Protein AF-A0A5R8MHF2-F1 (afdb_monomer_lite)

Structure (mmCIF, N/CA/C/O backbone):
data_AF-A0A5R8MHF2-F1
#
_entry.id   AF-A0A5R8MHF2-F1
#
loop_
_atom_site.group_PDB
_atom_site.id
_atom_site.type_symbol
_atom_site.label_atom_id
_atom_s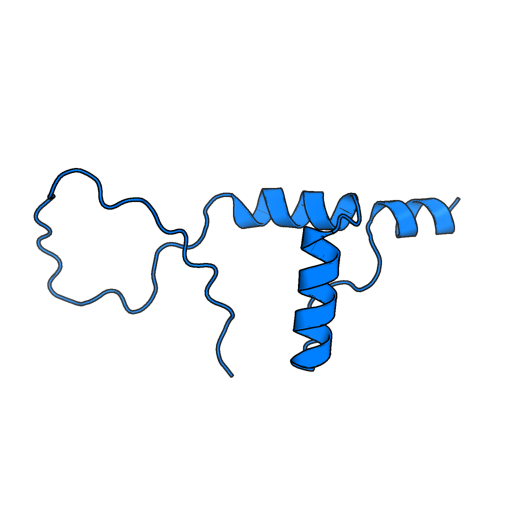ite.label_alt_id
_atom_site.label_comp_id
_atom_site.label_asym_id
_atom_site.label_entity_id
_atom_site.label_seq_id
_atom_site.pdbx_PDB_ins_code
_atom_site.Cartn_x
_atom_site.Cartn_y
_atom_site.Cartn_z
_atom_site.occupancy
_atom_site.B_iso_or_equiv
_atom_site.auth_seq_id
_atom_site.auth_comp_id
_atom_site.auth_asym_id
_atom_site.auth_atom_id
_atom_site.pdbx_PDB_model_num
ATOM 1 N N . MET A 1 1 ? -5.469 -15.379 -11.855 1.00 33.53 1 MET A N 1
ATOM 2 C CA . MET A 1 1 ? -5.679 -14.395 -10.772 1.00 33.53 1 MET A CA 1
ATOM 3 C C . MET A 1 1 ? -4.440 -13.523 -10.710 1.00 33.53 1 MET A C 1
ATOM 5 O O . MET A 1 1 ? -3.367 -14.041 -10.437 1.00 33.53 1 MET A O 1
ATOM 9 N N . ALA A 1 2 ? -4.553 -12.262 -11.127 1.00 29.92 2 ALA A N 1
ATOM 10 C CA . ALA A 1 2 ? -3.419 -11.352 -11.242 1.00 29.92 2 ALA A CA 1
ATOM 11 C C . ALA A 1 2 ? -3.060 -10.794 -9.857 1.00 29.92 2 ALA A C 1
ATOM 13 O O . ALA A 1 2 ? -3.918 -10.225 -9.187 1.00 29.92 2 ALA A O 1
ATOM 14 N N . ALA A 1 3 ? -1.806 -10.957 -9.433 1.00 38.94 3 ALA A N 1
ATOM 15 C CA . ALA A 1 3 ? -1.261 -10.189 -8.321 1.00 38.94 3 ALA A CA 1
ATOM 16 C C . ALA A 1 3 ? -1.399 -8.695 -8.653 1.00 38.94 3 ALA A C 1
ATOM 18 O O . ALA A 1 3 ? -1.058 -8.280 -9.765 1.00 38.94 3 ALA A O 1
ATOM 19 N N . SER A 1 4 ? -1.931 -7.902 -7.719 1.00 48.44 4 SER A N 1
ATOM 20 C CA . SER A 1 4 ? -1.987 -6.446 -7.867 1.00 48.44 4 SER A CA 1
ATOM 21 C C . SER A 1 4 ? -0.554 -5.934 -7.951 1.00 48.44 4 SER A C 1
ATOM 23 O O . SER A 1 4 ? 0.177 -5.945 -6.964 1.00 48.44 4 SER A O 1
ATOM 25 N N . ARG A 1 5 ? -0.126 -5.561 -9.155 1.00 54.53 5 ARG A N 1
ATOM 26 C CA . ARG A 1 5 ? 1.185 -4.966 -9.393 1.00 54.53 5 ARG A CA 1
ATOM 27 C C 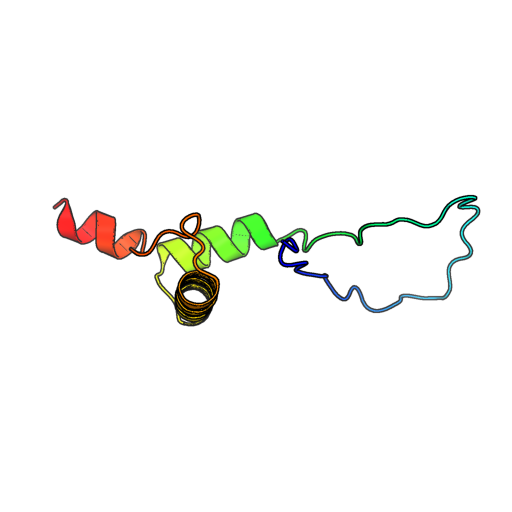. ARG A 1 5 ? 1.108 -3.513 -8.936 1.00 54.53 5 ARG A C 1
ATOM 29 O O . ARG A 1 5 ? 0.646 -2.666 -9.693 1.00 54.53 5 ARG A O 1
ATOM 36 N N . ASN A 1 6 ? 1.548 -3.232 -7.709 1.00 53.72 6 ASN A N 1
ATOM 37 C CA . ASN A 1 6 ? 1.930 -1.875 -7.317 1.00 53.72 6 ASN A CA 1
ATOM 38 C C . ASN A 1 6 ? 3.237 -1.546 -8.049 1.00 53.72 6 ASN A C 1
ATOM 40 O O . ASN A 1 6 ? 4.330 -1.710 -7.511 1.00 53.72 6 ASN A O 1
ATOM 44 N N . ALA A 1 7 ? 3.114 -1.183 -9.325 1.00 53.34 7 ALA A N 1
ATOM 45 C CA . ALA A 1 7 ? 4.221 -0.702 -10.129 1.00 53.34 7 ALA A CA 1
ATOM 46 C C . ALA A 1 7 ? 4.645 0.665 -9.585 1.00 53.34 7 ALA A C 1
ATOM 48 O O . ALA A 1 7 ? 3.904 1.644 -9.695 1.00 53.34 7 ALA A O 1
ATOM 49 N N . SER A 1 8 ? 5.831 0.746 -8.981 1.00 56.53 8 SER A N 1
ATOM 50 C CA . SER A 1 8 ? 6.460 2.041 -8.758 1.00 56.53 8 SER A CA 1
ATOM 51 C C . SER A 1 8 ? 6.852 2.611 -10.114 1.00 56.53 8 SER A C 1
ATOM 53 O O . SER A 1 8 ? 7.780 2.117 -10.755 1.00 56.53 8 SER A O 1
ATOM 55 N N . ALA A 1 9 ? 6.158 3.661 -10.550 1.00 57.62 9 ALA A N 1
ATOM 56 C CA . ALA A 1 9 ? 6.577 4.462 -11.688 1.00 57.62 9 ALA A CA 1
ATOM 57 C C . ALA A 1 9 ? 7.828 5.260 -11.288 1.00 57.62 9 ALA A C 1
ATOM 59 O O . ALA A 1 9 ? 7.750 6.442 -10.959 1.00 57.62 9 ALA A O 1
ATOM 60 N N . VAL A 1 10 ? 8.993 4.606 -11.264 1.00 59.91 10 VAL A N 1
ATOM 61 C CA . VAL A 1 10 ? 10.270 5.319 -11.203 1.00 59.91 10 VAL A CA 1
ATOM 62 C C . VAL A 1 10 ? 10.332 6.147 -12.486 1.00 59.91 10 VAL A C 1
ATOM 64 O O . VAL A 1 10 ? 10.317 5.557 -13.571 1.00 59.91 10 VAL A O 1
ATOM 67 N N . PRO A 1 11 ? 10.348 7.492 -12.411 1.00 61.91 11 PRO A N 1
ATOM 68 C CA . PRO A 1 11 ? 10.434 8.308 -13.609 1.00 61.91 11 PRO A CA 1
ATOM 69 C C . PRO A 1 11 ? 11.673 7.867 -14.377 1.00 61.91 11 PRO A C 1
ATOM 71 O O . PRO A 1 11 ? 12.744 7.705 -13.784 1.00 61.91 11 PRO A O 1
ATOM 74 N N . ALA A 1 12 ? 11.510 7.618 -15.678 1.00 66.62 12 ALA A N 1
ATOM 75 C CA . ALA A 1 12 ? 12.618 7.211 -16.521 1.00 66.62 12 ALA A CA 1
ATOM 76 C C . ALA A 1 12 ? 13.694 8.293 -16.405 1.00 66.62 12 ALA A C 1
ATOM 78 O O . ALA A 1 12 ? 13.533 9.409 -16.900 1.00 66.62 12 ALA A O 1
ATOM 79 N N . GLY A 1 13 ? 14.761 7.972 -15.672 1.00 73.38 13 GLY A N 1
ATOM 80 C CA . GLY A 1 13 ? 15.914 8.841 -15.553 1.00 73.38 13 GLY A CA 1
ATOM 81 C C . GLY A 1 13 ? 16.560 9.063 -16.925 1.00 73.38 13 GLY A C 1
ATOM 82 O O . GLY A 1 13 ? 16.045 8.633 -17.962 1.00 73.38 13 GLY A O 1
ATOM 83 N N . PRO A 1 14 ? 17.735 9.702 -16.963 1.00 86.50 14 PRO A N 1
ATOM 84 C CA . PRO A 1 14 ? 18.508 9.824 -18.192 1.00 86.50 14 PRO A CA 1
ATOM 85 C C . PRO A 1 14 ? 18.626 8.474 -18.914 1.00 86.50 14 PRO A C 1
ATOM 87 O O . PRO A 1 14 ? 18.748 7.430 -18.271 1.00 86.50 14 PRO A O 1
ATOM 90 N N . ARG A 1 15 ? 18.595 8.482 -20.252 1.00 86.25 15 ARG A N 1
ATOM 91 C CA . ARG A 1 15 ? 18.649 7.255 -21.062 1.00 86.25 15 ARG A CA 1
ATOM 92 C C . ARG A 1 15 ? 19.926 6.466 -20.749 1.00 86.25 15 ARG A C 1
ATOM 94 O O . ARG A 1 15 ? 21.016 6.880 -21.137 1.00 86.25 15 ARG A O 1
ATOM 101 N N . ARG A 1 16 ? 19.784 5.320 -20.080 1.00 85.62 16 ARG A N 1
ATOM 102 C CA . ARG A 1 16 ? 20.873 4.382 -19.768 1.00 85.62 16 ARG A CA 1
ATOM 103 C C . ARG A 1 16 ? 20.724 3.135 -20.631 1.00 85.62 16 ARG A C 1
ATOM 105 O O . ARG A 1 16 ? 19.687 2.481 -20.591 1.00 85.62 16 ARG A O 1
ATOM 112 N N . VAL A 1 17 ? 21.749 2.822 -21.421 1.00 91.75 17 VAL A N 1
ATOM 113 C CA . VAL A 1 17 ? 21.773 1.598 -22.236 1.00 91.75 17 VAL A CA 1
ATOM 114 C C . VAL A 1 17 ? 21.967 0.395 -21.312 1.00 91.75 17 VAL A C 1
ATOM 116 O O . VAL A 1 17 ? 22.852 0.415 -20.457 1.00 91.75 17 VAL A O 1
ATOM 119 N N . SER A 1 18 ? 21.140 -0.638 -21.485 1.00 88.69 18 SER A N 1
ATOM 120 C CA . SER A 1 18 ? 21.279 -1.929 -20.805 1.00 88.69 18 SER A CA 1
ATOM 121 C C . SER A 1 18 ? 21.750 -3.000 -21.790 1.00 88.69 18 SER A C 1
ATOM 123 O O . SER A 1 18 ? 21.353 -2.988 -22.953 1.00 88.69 18 SER A O 1
ATOM 125 N N . PHE A 1 19 ? 22.559 -3.947 -21.311 1.00 95.19 19 PHE A N 1
ATOM 126 C CA . PHE A 1 19 ? 22.969 -5.146 -22.055 1.00 95.19 19 PHE A CA 1
ATOM 127 C C . PHE A 1 19 ? 22.100 -6.374 -21.722 1.00 95.19 19 PHE A C 1
ATOM 129 O O . PHE A 1 19 ? 22.497 -7.506 -22.014 1.00 95.19 19 PHE A O 1
ATOM 136 N N . SER A 1 20 ? 20.940 -6.177 -21.082 1.00 93.25 20 SER A N 1
ATOM 137 C CA . SER A 1 20 ? 19.986 -7.250 -20.778 1.00 93.25 20 SER A CA 1
ATOM 138 C C . SER A 1 20 ? 19.633 -8.026 -22.049 1.00 93.25 20 SER A C 1
ATOM 140 O O . SER A 1 20 ? 19.164 -7.453 -23.028 1.00 93.25 20 SER A O 1
ATOM 142 N N . ARG A 1 21 ? 19.862 -9.344 -22.035 1.00 95.12 21 ARG A N 1
ATOM 143 C CA . ARG A 1 21 ? 19.549 -10.238 -23.167 1.00 95.12 21 ARG A CA 1
ATOM 144 C C . ARG A 1 21 ? 18.115 -10.765 -23.141 1.00 95.12 21 ARG A C 1
ATOM 146 O O . ARG A 1 21 ? 17.656 -11.324 -24.129 1.00 95.12 21 ARG A O 1
ATOM 153 N N . ILE A 1 22 ? 17.444 -10.622 -22.002 1.00 93.94 22 ILE A N 1
ATOM 154 C CA . ILE A 1 22 ? 16.074 -11.068 -21.754 1.00 93.94 22 ILE A CA 1
ATOM 155 C C . ILE A 1 22 ? 15.259 -9.908 -21.182 1.00 93.94 22 ILE A C 1
ATOM 157 O O . ILE A 1 22 ? 15.823 -8.984 -20.592 1.00 93.94 22 ILE A O 1
ATOM 161 N N . GLN A 1 23 ? 13.943 -9.956 -21.380 1.00 91.56 23 GLN A N 1
ATOM 162 C CA . GLN A 1 23 ? 13.006 -8.978 -20.837 1.00 91.56 23 GLN A CA 1
ATOM 163 C C . GLN A 1 23 ? 12.607 -9.368 -19.411 1.00 91.56 23 GLN A C 1
ATOM 165 O O . GLN A 1 23 ? 12.228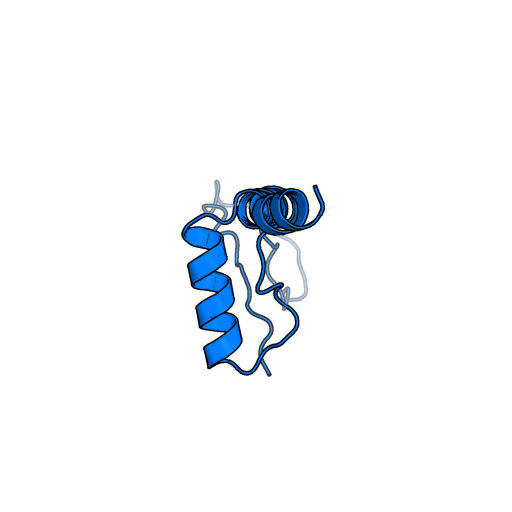 -10.514 -19.173 1.00 91.56 23 GLN A O 1
ATOM 170 N N . GLU A 1 24 ? 12.650 -8.407 -18.488 1.00 90.00 24 GLU A N 1
ATOM 171 C CA . GLU A 1 24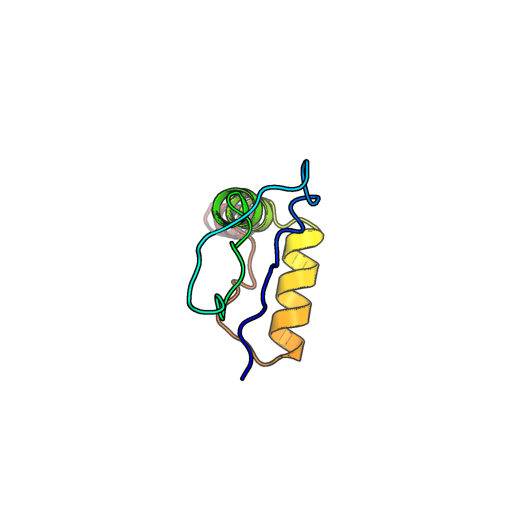 ? 12.159 -8.608 -17.124 1.00 90.00 24 GLU A CA 1
ATOM 172 C C . GLU A 1 24 ? 10.623 -8.730 -17.135 1.00 90.00 24 GLU A C 1
ATOM 174 O O . GLU A 1 24 ? 9.941 -7.808 -17.594 1.00 90.00 24 GLU A O 1
ATOM 179 N N . PRO A 1 25 ? 10.046 -9.855 -16.669 1.00 91.12 25 PRO A N 1
ATOM 180 C CA . PRO A 1 25 ? 8.599 -10.079 -16.708 1.00 91.12 25 PRO A CA 1
ATOM 181 C C . PRO A 1 25 ? 7.843 -9.314 -15.613 1.00 91.12 25 PRO A C 1
ATOM 183 O O . PRO A 1 25 ? 6.621 -9.162 -15.691 1.00 91.12 25 PRO A O 1
ATOM 186 N N . LEU A 1 26 ? 8.555 -8.875 -14.574 1.00 89.56 26 LEU A N 1
ATOM 187 C CA . LEU A 1 26 ? 8.023 -8.136 -13.441 1.00 89.56 26 LEU A CA 1
ATOM 188 C C . LEU A 1 26 ? 8.841 -6.865 -13.248 1.00 89.56 26 LEU A C 1
ATOM 190 O O . LEU A 1 26 ? 10.068 -6.884 -13.307 1.00 89.56 26 LEU A O 1
ATOM 194 N N . GLU A 1 27 ? 8.140 -5.765 -13.012 1.00 87.62 27 GLU A N 1
ATOM 195 C CA . GLU A 1 27 ? 8.768 -4.495 -12.678 1.00 87.62 27 GLU A CA 1
ATOM 196 C C . GLU A 1 27 ? 9.258 -4.488 -11.230 1.00 87.62 27 GLU A C 1
ATOM 198 O O . GLU A 1 27 ? 8.835 -5.296 -10.397 1.00 87.62 27 GLU A O 1
ATOM 203 N N . VAL A 1 28 ? 10.145 -3.537 -10.930 1.00 88.50 28 VAL A N 1
ATOM 204 C CA . VAL A 1 28 ? 10.581 -3.286 -9.557 1.00 88.50 28 VAL A CA 1
ATOM 205 C C . VAL A 1 28 ? 9.358 -2.843 -8.742 1.00 88.50 28 VAL A C 1
ATOM 207 O O . VAL A 1 28 ? 8.657 -1.920 -9.168 1.00 88.50 28 VAL A O 1
ATOM 210 N N . PRO A 1 29 ? 9.067 -3.498 -7.605 1.00 88.94 29 PRO A N 1
ATOM 211 C CA . PRO A 1 29 ? 7.967 -3.095 -6.745 1.00 88.94 29 PRO A CA 1
ATOM 212 C C . PRO A 1 29 ? 8.296 -1.786 -6.025 1.00 88.94 29 PRO A C 1
ATOM 214 O O . PRO A 1 29 ? 9.462 -1.407 -5.891 1.00 88.94 29 PRO A O 1
ATOM 217 N N . ASP A 1 30 ? 7.269 -1.134 -5.486 1.00 90.12 30 ASP A N 1
ATOM 218 C CA . ASP A 1 30 ? 7.471 0.003 -4.592 1.00 90.12 30 ASP A CA 1
ATOM 219 C C . ASP A 1 30 ? 8.285 -0.415 -3.354 1.00 90.12 30 ASP A C 1
ATOM 221 O O . ASP A 1 30 ? 7.842 -1.194 -2.508 1.00 90.12 30 ASP A O 1
ATOM 225 N N . LEU A 1 31 ? 9.505 0.123 -3.265 1.00 93.12 31 LEU A N 1
ATOM 226 C CA . LEU A 1 31 ? 10.492 -0.205 -2.237 1.00 93.12 31 LEU A CA 1
ATOM 227 C C . LEU A 1 31 ? 10.055 0.216 -0.832 1.00 93.12 31 LEU A C 1
ATOM 229 O O . LEU A 1 31 ? 10.579 -0.307 0.151 1.00 93.12 31 LEU A O 1
ATOM 233 N N . LEU A 1 32 ? 9.119 1.161 -0.728 1.00 95.19 32 LEU A N 1
ATOM 234 C CA . LEU A 1 32 ? 8.592 1.629 0.548 1.00 95.19 32 LEU A CA 1
ATOM 235 C C . LEU A 1 32 ? 7.232 1.020 0.880 1.00 95.19 32 LEU A C 1
ATOM 237 O O . LEU A 1 32 ? 6.762 1.233 1.996 1.00 95.19 32 LEU A O 1
ATOM 241 N N . ALA A 1 33 ? 6.643 0.228 -0.024 1.00 91.62 33 ALA A N 1
ATOM 242 C CA . ALA A 1 33 ? 5.305 -0.334 0.140 1.00 91.62 33 ALA A CA 1
ATOM 243 C C . ALA A 1 33 ? 5.134 -1.049 1.480 1.00 91.62 33 ALA A C 1
ATOM 245 O O . ALA A 1 33 ? 4.180 -0.786 2.194 1.00 91.62 33 ALA A O 1
ATOM 246 N N . LEU A 1 34 ? 6.082 -1.899 1.884 1.00 92.38 34 LEU A N 1
ATOM 247 C CA . LEU A 1 34 ? 5.958 -2.625 3.150 1.00 92.38 34 LEU A CA 1
ATOM 248 C C . LEU A 1 34 ? 5.811 -1.682 4.356 1.00 92.38 34 LEU A C 1
ATOM 250 O O . LEU A 1 34 ? 5.029 -1.946 5.264 1.00 92.38 34 LEU A O 1
ATOM 254 N N . GLN A 1 35 ? 6.568 -0.586 4.365 1.00 95.56 35 GLN A N 1
ATOM 255 C CA . GLN A 1 35 ? 6.578 0.359 5.478 1.00 95.56 35 GLN A CA 1
ATOM 256 C C . GLN A 1 35 ? 5.343 1.259 5.448 1.00 95.56 35 GLN A C 1
ATOM 258 O O . GLN A 1 35 ? 4.680 1.433 6.469 1.00 95.56 35 GLN A O 1
ATOM 263 N N . THR A 1 36 ? 5.016 1.807 4.276 1.00 95.06 36 THR A N 1
ATOM 264 C CA . THR A 1 36 ? 3.867 2.703 4.111 1.00 95.06 36 THR A CA 1
ATOM 265 C C . THR A 1 36 ? 2.558 1.961 4.342 1.00 95.06 36 THR A C 1
ATOM 267 O O . THR A 1 36 ? 1.710 2.446 5.078 1.00 95.06 36 THR A O 1
ATOM 270 N N . GLU A 1 37 ? 2.422 0.749 3.807 1.00 94.38 37 GLU A N 1
ATOM 271 C CA . GLU A 1 37 ? 1.213 -0.062 3.953 1.00 94.38 37 GLU A CA 1
ATOM 272 C C . GLU A 1 37 ? 1.019 -0.570 5.383 1.00 94.38 37 GLU A C 1
ATOM 274 O O . GLU A 1 37 ? -0.112 -0.598 5.863 1.00 94.38 37 GLU A O 1
ATOM 279 N N . SER A 1 38 ? 2.104 -0.929 6.081 1.00 95.00 38 SER A N 1
ATOM 280 C CA . SER A 1 38 ? 2.044 -1.309 7.498 1.00 95.00 38 SER A CA 1
ATOM 281 C C . SER A 1 38 ? 1.555 -0.146 8.364 1.00 95.00 38 SER A C 1
ATOM 283 O O . SER A 1 38 ? 0.668 -0.312 9.201 1.00 95.00 38 SER A O 1
ATOM 285 N N . PHE A 1 39 ? 2.073 1.061 8.122 1.00 96.75 39 PHE A N 1
ATOM 286 C CA . PHE A 1 39 ? 1.658 2.243 8.873 1.00 96.75 39 PHE A CA 1
ATOM 287 C C . PHE A 1 39 ? 0.234 2.698 8.519 1.00 96.75 39 PHE A C 1
ATOM 289 O O . PHE A 1 39 ? -0.530 3.085 9.403 1.00 96.75 39 PHE A O 1
ATOM 296 N N . ASP A 1 40 ? -0.154 2.601 7.245 1.00 96.69 40 ASP A N 1
ATOM 297 C CA . ASP A 1 40 ? -1.518 2.878 6.791 1.00 96.69 40 ASP A CA 1
ATOM 298 C C . ASP A 1 40 ? -2.536 1.926 7.451 1.00 96.69 40 ASP A C 1
ATOM 300 O O . ASP A 1 40 ? -3.607 2.377 7.866 1.00 96.69 40 ASP A O 1
ATOM 304 N N . TRP A 1 41 ? -2.191 0.635 7.590 1.00 96.81 41 TRP A N 1
ATOM 305 C CA . TRP A 1 41 ? -2.987 -0.352 8.332 1.00 96.81 41 TRP A CA 1
ATOM 306 C C . TRP A 1 41 ? -3.077 -0.022 9.821 1.00 96.81 41 TRP A C 1
ATOM 308 O O . TRP A 1 41 ? -4.178 -0.021 10.370 1.00 96.81 41 TRP A O 1
ATOM 318 N N . LEU A 1 42 ? -1.945 0.284 10.465 1.00 96.69 42 LEU A N 1
ATOM 319 C CA . LEU A 1 42 ? -1.912 0.610 11.891 1.00 96.69 42 LEU A CA 1
ATOM 320 C C . LEU A 1 42 ? -2.862 1.772 12.199 1.00 96.69 42 LEU A C 1
ATOM 322 O O . LEU A 1 42 ? -3.684 1.671 13.104 1.00 96.69 42 LEU A O 1
ATOM 326 N N . LEU A 1 43 ? -2.785 2.849 11.413 1.00 95.94 43 LEU A N 1
ATOM 327 C CA . LEU A 1 43 ? -3.616 4.038 11.599 1.00 95.94 43 LEU A CA 1
ATOM 328 C C . LEU A 1 43 ? -5.074 3.867 11.157 1.00 95.94 43 LEU A C 1
ATOM 330 O O . LEU A 1 43 ? -5.912 4.687 11.528 1.00 95.94 43 LEU A O 1
ATOM 334 N N . GLY A 1 44 ? -5.373 2.883 10.310 1.00 95.50 44 GLY A N 1
ATOM 335 C CA . GLY A 1 44 ? -6.701 2.728 9.723 1.00 95.50 44 GLY A CA 1
ATOM 336 C C . GLY A 1 44 ? -7.091 3.880 8.792 1.00 95.50 44 GLY A C 1
ATOM 337 O O . GLY A 1 44 ? -8.237 4.331 8.799 1.00 95.50 44 GLY A O 1
ATOM 338 N N . ASN A 1 45 ? -6.149 4.413 8.010 1.00 96.06 45 ASN A N 1
ATOM 339 C CA . ASN A 1 45 ? -6.397 5.604 7.191 1.00 96.06 45 ASN A CA 1
ATOM 340 C C . ASN A 1 45 ? -7.155 5.307 5.876 1.00 96.06 45 ASN A C 1
ATOM 342 O O . ASN A 1 45 ? -7.385 4.157 5.500 1.00 96.06 45 ASN A O 1
ATOM 346 N N . GLU A 1 46 ? -7.536 6.360 5.143 1.00 96.94 46 GLU A N 1
ATOM 347 C CA . GLU A 1 46 ? -8.349 6.242 3.920 1.00 96.94 46 GLU A CA 1
ATOM 348 C C . GLU A 1 46 ? -7.692 5.401 2.812 1.00 96.94 46 GLU A C 1
ATOM 350 O O . GLU A 1 46 ? -8.384 4.685 2.087 1.00 96.94 46 GLU A O 1
ATOM 355 N N . LYS A 1 47 ? -6.355 5.424 2.695 1.00 94.75 47 LYS A N 1
ATOM 356 C CA . LYS A 1 47 ? -5.639 4.592 1.715 1.00 94.75 47 LYS A CA 1
ATOM 357 C C . LYS A 1 47 ? -5.771 3.111 2.049 1.00 94.75 47 LYS A C 1
ATOM 359 O O . LYS A 1 47 ? -6.038 2.308 1.155 1.00 94.75 47 LYS A O 1
ATOM 364 N N . TRP A 1 48 ? -5.611 2.746 3.320 1.00 95.69 48 TRP A N 1
ATOM 365 C CA . TRP A 1 48 ? -5.818 1.372 3.768 1.00 95.69 48 TRP A CA 1
ATOM 366 C C . TRP A 1 48 ? -7.279 0.934 3.596 1.00 95.69 48 TRP A C 1
ATOM 368 O O . TRP A 1 48 ? -7.518 -0.115 3.000 1.00 95.69 48 TRP A O 1
ATOM 378 N N . LYS A 1 49 ? -8.261 1.758 3.988 1.00 95.94 49 LYS A N 1
ATOM 379 C CA . LYS A 1 49 ? -9.694 1.444 3.805 1.00 95.94 49 LYS A CA 1
ATOM 380 C C . LYS A 1 49 ? -10.052 1.179 2.343 1.00 95.94 49 LYS A C 1
ATOM 382 O O . LYS A 1 49 ? -10.729 0.199 2.040 1.00 95.94 49 LYS A O 1
ATOM 387 N N . ALA A 1 50 ? -9.550 2.005 1.422 1.00 96.12 50 ALA A N 1
ATOM 388 C CA . ALA A 1 50 ? -9.760 1.803 -0.010 1.00 96.12 50 ALA A CA 1
ATOM 389 C C . ALA A 1 50 ? -9.188 0.458 -0.494 1.00 96.12 50 ALA A C 1
ATOM 391 O O . ALA A 1 50 ? -9.803 -0.223 -1.316 1.00 96.12 50 ALA A O 1
ATOM 392 N N 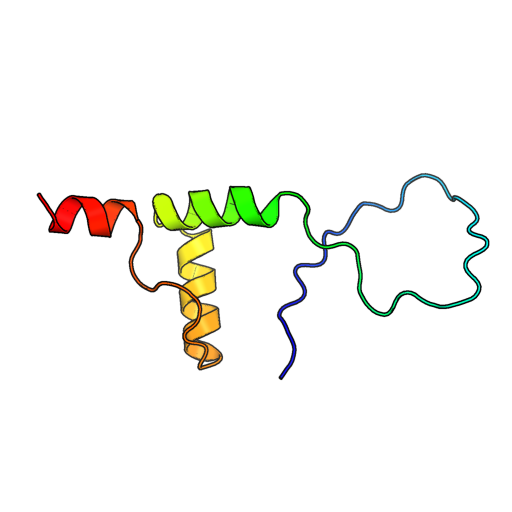. ARG A 1 51 ? -8.033 0.038 0.042 1.00 92.81 51 ARG A N 1
ATOM 393 C CA . ARG A 1 51 ? -7.438 -1.275 -0.258 1.00 92.81 51 ARG A CA 1
ATOM 394 C C . ARG A 1 51 ? -8.256 -2.430 0.311 1.00 92.81 51 ARG A C 1
ATOM 396 O O . ARG A 1 51 ? -8.403 -3.435 -0.380 1.00 92.81 51 ARG A O 1
ATOM 403 N N . VAL A 1 52 ? -8.786 -2.298 1.527 1.00 94.56 52 VAL A N 1
ATOM 404 C CA . VAL A 1 52 ? -9.684 -3.294 2.138 1.00 94.56 52 VAL A CA 1
ATOM 405 C C . VAL A 1 52 ? -10.937 -3.469 1.285 1.00 94.56 52 VAL A C 1
ATOM 407 O O . VAL A 1 52 ? -11.309 -4.596 0.966 1.00 94.56 52 VAL A O 1
ATOM 410 N N . GLU A 1 53 ? -11.548 -2.370 0.847 1.00 95.56 53 GLU A N 1
ATOM 411 C CA . GLU A 1 53 ? -12.745 -2.415 0.008 1.00 9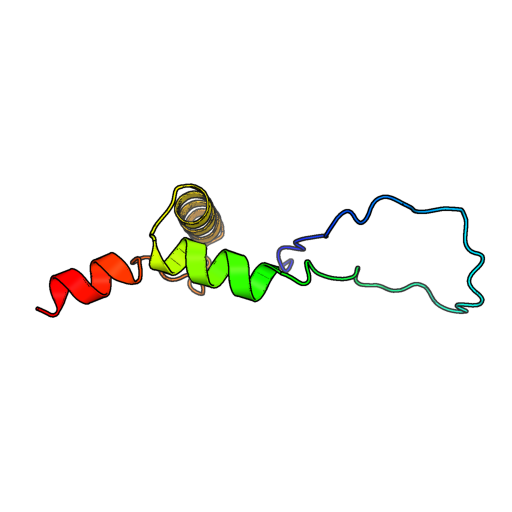5.56 53 GLU A CA 1
ATOM 412 C C . GLU A 1 53 ? -12.456 -3.035 -1.367 1.00 95.56 53 GLU A C 1
ATOM 414 O O . GLU A 1 53 ? -13.170 -3.935 -1.810 1.00 95.56 53 GLU A O 1
ATOM 419 N N . ALA A 1 54 ? -11.351 -2.652 -2.013 1.00 94.75 54 ALA A N 1
ATOM 420 C CA . ALA A 1 54 ? -10.923 -3.275 -3.264 1.00 94.75 54 ALA A CA 1
ATOM 421 C C . ALA A 1 54 ? -10.648 -4.783 -3.100 1.00 94.75 54 ALA A C 1
ATOM 423 O O . ALA A 1 54 ? -11.016 -5.585 -3.962 1.00 94.75 54 ALA A O 1
ATOM 424 N N . ALA A 1 55 ? -10.035 -5.196 -1.985 1.00 93.50 55 ALA A N 1
ATOM 425 C CA . ALA A 1 55 ? -9.811 -6.605 -1.674 1.00 93.50 55 ALA A CA 1
ATOM 426 C C . ALA A 1 55 ? -11.136 -7.354 -1.463 1.00 93.50 55 ALA A C 1
ATOM 428 O O . ALA A 1 55 ? -11.318 -8.436 -2.023 1.00 93.50 55 ALA A O 1
ATOM 429 N N . ARG A 1 56 ? -12.090 -6.753 -0.744 1.00 93.50 56 ARG A N 1
ATOM 430 C CA . ARG A 1 56 ? -13.435 -7.303 -0.536 1.00 93.50 56 ARG A CA 1
ATOM 431 C C . ARG A 1 56 ? -14.168 -7.512 -1.860 1.00 93.50 56 ARG A C 1
ATOM 433 O O . ARG A 1 56 ? -14.714 -8.590 -2.084 1.00 93.50 56 ARG A O 1
ATOM 440 N N . GLN A 1 57 ? -14.131 -6.527 -2.755 1.00 95.19 57 GLN A N 1
ATOM 441 C CA . GLN A 1 57 ? -14.723 -6.625 -4.095 1.00 95.19 57 GLN A CA 1
ATOM 442 C C . GLN A 1 57 ? -14.056 -7.711 -4.947 1.00 95.19 57 GLN A C 1
ATOM 444 O O . GLN A 1 57 ? -14.727 -8.414 -5.699 1.00 95.19 57 GLN A O 1
ATOM 449 N N . ALA A 1 58 ? -12.744 -7.897 -4.789 1.00 94.31 58 ALA A N 1
ATOM 450 C CA . ALA A 1 58 ? -11.987 -8.956 -5.450 1.00 94.31 58 ALA A CA 1
ATOM 451 C C . ALA A 1 58 ? -12.146 -10.345 -4.793 1.00 94.31 58 ALA A C 1
ATOM 453 O O . ALA A 1 58 ? -11.507 -11.300 -5.239 1.00 94.31 58 ALA A O 1
ATOM 454 N N . GLY A 1 59 ? -12.944 -10.477 -3.724 1.00 94.19 59 GLY A N 1
ATOM 455 C CA . GLY A 1 59 ? -13.098 -11.726 -2.967 1.00 94.19 59 GLY A CA 1
ATOM 456 C C . GLY A 1 59 ? -11.828 -12.167 -2.229 1.00 94.19 59 GLY A C 1
ATOM 457 O O . GLY A 1 59 ? -11.698 -13.331 -1.845 1.00 94.19 59 GLY A O 1
ATOM 458 N N . ARG A 1 60 ? -10.872 -11.254 -2.051 1.00 91.38 60 ARG A N 1
ATOM 459 C CA . ARG A 1 60 ? -9.613 -11.483 -1.345 1.00 91.38 60 ARG A CA 1
ATOM 460 C C . ARG A 1 60 ? -9.817 -11.378 0.163 1.00 91.38 60 ARG A C 1
ATOM 462 O O . ARG A 1 60 ? -10.609 -10.573 0.641 1.00 91.38 60 ARG A O 1
ATOM 469 N N . ARG A 1 61 ? -9.093 -12.214 0.912 1.00 89.38 61 ARG A N 1
ATOM 470 C CA . ARG A 1 61 ? -9.177 -12.310 2.385 1.00 89.38 61 ARG A CA 1
ATOM 471 C C . ARG A 1 61 ? -7.825 -12.119 3.072 1.00 89.38 61 ARG A C 1
ATOM 473 O O . ARG A 1 61 ? -7.694 -12.396 4.253 1.00 89.38 61 ARG A O 1
ATOM 480 N N . ASP A 1 62 ? -6.819 -11.695 2.316 1.00 88.75 62 ASP A N 1
ATOM 481 C CA . ASP A 1 62 ? -5.441 -11.518 2.770 1.00 88.75 62 ASP A CA 1
ATOM 482 C C . ASP A 1 62 ? -5.132 -10.088 3.236 1.00 88.75 62 ASP A C 1
ATOM 484 O O . ASP A 1 62 ? -4.012 -9.805 3.648 1.00 88.75 62 ASP A O 1
ATOM 488 N N . VAL A 1 63 ? -6.118 -9.189 3.192 1.00 89.00 63 VAL A N 1
ATOM 489 C CA . VAL A 1 63 ? -6.013 -7.842 3.760 1.00 89.00 63 VAL A CA 1
ATOM 490 C C . VAL A 1 63 ? -6.772 -7.816 5.092 1.00 89.00 63 VAL A C 1
ATOM 492 O O . VAL A 1 63 ? -7.959 -8.157 5.091 1.00 89.00 63 VAL A O 1
ATOM 495 N N . PRO A 1 64 ? -6.134 -7.419 6.211 1.00 91.00 64 PRO A N 1
ATOM 496 C CA . PRO A 1 64 ? -6.816 -7.256 7.492 1.00 91.00 64 PRO A CA 1
ATOM 497 C C . PRO A 1 64 ? -7.964 -6.255 7.374 1.00 91.00 64 PRO A C 1
ATOM 499 O O . PRO A 1 64 ? -7.793 -5.189 6.784 1.00 91.00 64 PRO A O 1
ATOM 502 N N . THR A 1 65 ? -9.129 -6.595 7.923 1.00 92.94 65 THR A N 1
ATOM 503 C CA . THR A 1 65 ? -10.331 -5.742 7.878 1.00 92.94 65 THR A CA 1
ATOM 504 C C . THR A 1 65 ? -10.471 -4.835 9.096 1.00 92.94 65 THR A C 1
ATOM 506 O O . THR A 1 65 ? -11.327 -3.959 9.088 1.00 92.94 65 THR A O 1
ATOM 509 N N . GLN A 1 66 ? -9.648 -5.052 10.121 1.00 94.56 66 GLN A N 1
ATOM 510 C CA . GLN A 1 66 ? -9.560 -4.245 11.334 1.00 94.56 66 GLN A CA 1
ATOM 511 C C . GLN A 1 66 ? -8.213 -3.523 11.345 1.00 94.56 66 GLN A C 1
ATOM 513 O O . GLN A 1 66 ? -7.195 -4.097 10.934 1.00 94.56 66 GLN A O 1
ATOM 518 N N . SER A 1 67 ? -8.225 -2.253 11.746 1.00 96.12 67 SER A N 1
ATOM 519 C CA . SER A 1 67 ? -6.993 -1.466 11.854 1.00 96.12 67 SER A CA 1
ATOM 520 C C . SER A 1 67 ? -6.242 -1.798 13.142 1.00 96.12 67 SER A C 1
ATOM 522 O O . SER A 1 67 ? -6.854 -2.186 14.134 1.00 96.12 67 SER A O 1
ATOM 524 N N . GLY A 1 68 ? -4.919 -1.624 13.147 1.00 94.19 68 GLY A N 1
ATOM 525 C CA . GLY A 1 68 ? -4.108 -1.993 14.313 1.00 94.19 68 GLY A CA 1
ATOM 526 C C . GLY A 1 68 ? -4.421 -1.162 15.565 1.00 94.19 68 GLY A C 1
ATOM 527 O O . GLY A 1 68 ? -4.434 -1.691 16.669 1.00 94.19 68 GLY A O 1
ATOM 528 N N . LEU A 1 69 ? -4.714 0.137 15.424 1.00 95.81 69 LEU A N 1
ATOM 529 C CA . LEU A 1 69 ? -5.124 0.960 16.570 1.00 95.81 69 LEU A CA 1
ATOM 530 C C . LEU A 1 69 ? -6.513 0.586 17.100 1.00 95.81 69 LEU A C 1
ATOM 532 O O . LEU A 1 69 ? -6.734 0.639 18.305 1.00 95.81 69 LEU A O 1
ATOM 536 N N . GLU A 1 70 ? -7.441 0.216 16.219 1.00 93.94 70 GLU A N 1
ATOM 537 C CA . GLU A 1 70 ? -8.769 -0.269 16.613 1.00 93.94 70 GLU A CA 1
ATOM 538 C C . GLU A 1 70 ? -8.674 -1.591 17.377 1.00 93.94 70 GLU A C 1
ATOM 540 O O . GLU A 1 70 ? -9.338 -1.745 18.393 1.00 93.94 70 GLU A O 1
ATOM 545 N N . GLU A 1 71 ? -7.809 -2.509 16.937 1.00 93.25 71 GLU A N 1
ATOM 546 C CA . GLU A 1 71 ? -7.492 -3.745 17.664 1.00 93.25 71 GLU A CA 1
ATOM 547 C C . GLU A 1 71 ? -6.994 -3.445 19.085 1.00 93.25 71 GLU A C 1
ATOM 549 O O . GLU A 1 71 ? -7.559 -3.948 20.050 1.00 93.25 71 GLU A O 1
ATOM 554 N N . ILE A 1 72 ? -6.026 -2.533 19.231 1.00 93.50 72 ILE A N 1
ATOM 555 C CA . ILE A 1 72 ? -5.488 -2.145 20.546 1.00 93.50 72 ILE A CA 1
ATOM 556 C C . ILE A 1 72 ? -6.568 -1.550 21.462 1.00 93.50 72 ILE A C 1
ATOM 558 O O . ILE A 1 72 ? -6.559 -1.820 22.661 1.00 93.50 72 ILE A O 1
ATOM 562 N N . PHE A 1 73 ? -7.478 -0.723 20.936 1.00 92.69 73 PHE A N 1
ATOM 563 C CA . PHE A 1 73 ? -8.528 -0.106 21.752 1.00 92.69 73 PHE A CA 1
ATOM 564 C C . PHE A 1 73 ? -9.600 -1.093 22.228 1.00 92.69 73 PHE A C 1
ATOM 566 O O . PHE A 1 73 ? -10.181 -0.856 23.281 1.00 92.69 73 PHE A O 1
ATOM 573 N N . GLU A 1 74 ? -9.860 -2.173 21.490 1.00 92.75 74 GLU A N 1
ATOM 574 C CA . GLU A 1 74 ? -10.801 -3.228 21.900 1.00 92.75 74 GLU A CA 1
ATOM 575 C C . GLU A 1 74 ? -10.193 -4.197 22.937 1.00 92.75 74 GLU A C 1
ATOM 577 O O . GLU A 1 74 ? -10.923 -4.919 23.615 1.00 92.75 74 GLU A O 1
ATOM 582 N N . GLU A 1 75 ? -8.863 -4.231 23.075 1.00 88.88 75 GLU A N 1
ATOM 583 C CA . GLU A 1 75 ? -8.153 -5.114 24.014 1.00 88.88 75 GLU A CA 1
ATOM 584 C C . GLU A 1 75 ? -7.972 -4.541 25.434 1.00 88.88 75 GLU A C 1
ATOM 586 O O . GLU A 1 75 ? -7.643 -5.303 26.351 1.00 88.88 75 GLU A O 1
ATOM 591 N N . ILE A 1 76 ? -8.157 -3.229 25.630 1.00 75.06 76 ILE A N 1
ATOM 592 C CA . ILE A 1 76 ? -7.952 -2.528 26.917 1.00 75.06 76 ILE A CA 1
ATOM 593 C C . ILE A 1 76 ? -9.251 -2.300 27.696 1.00 75.06 76 ILE A C 1
ATOM 595 O O . ILE A 1 76 ? -9.191 -2.429 28.942 1.00 75.06 76 ILE A O 1
#

Radius of gyration: 17.24 Å; chains: 1; bounding box: 38×24×50 Å

Foldseek 3Di:
DDDPQQADPPPDDPDDDDPDPDDDPHHDGDPCCVVVQLVCQQVVDPVLCVVVVVCVVVVHDPRDPHGNVRVVVVVD

pLDDT: mean 85.92, std 16.14, range [29.92, 96.94]

Secondary structure (DSSP, 8-state):
------B------S------SS--SSPPB-TTHHHHHHHHHHHT-HHHHHHHHHHHHTT---S-SS-HHHHHHHH-

Sequence (76 aa):
MAASRNASAVPAGPRRVSFSRIQEPLEVPDLLALQTESFDWLLGNEKWKARVEAARQAGRRDVPTQSGLEEIFEEI